Protein AF-A0A973QX72-F1 (afdb_monomer_lite)

Structure (mmCIF, N/CA/C/O backbone):
data_AF-A0A973QX72-F1
#
_entry.id   AF-A0A973QX72-F1
#
loop_
_atom_site.group_PDB
_atom_site.id
_atom_site.type_symbol
_atom_site.label_atom_id
_atom_site.label_alt_id
_atom_site.label_comp_id
_atom_site.label_asym_id
_atom_site.label_entity_id
_atom_site.label_seq_id
_atom_site.pdbx_PDB_ins_code
_atom_site.Cartn_x
_atom_site.Cartn_y
_atom_site.Cartn_z
_atom_site.occupancy
_atom_site.B_iso_or_equiv
_atom_site.auth_seq_id
_atom_site.auth_comp_id
_atom_site.auth_asym_id
_atom_site.auth_atom_id
_atom_site.pdbx_PDB_model_num
ATOM 1 N N . MET A 1 1 ? -41.443 -14.272 41.683 1.00 46.19 1 MET A N 1
ATOM 2 C CA . MET A 1 1 ? -40.068 -14.344 41.144 1.00 46.19 1 MET A CA 1
ATOM 3 C C . MET A 1 1 ? -40.100 -15.041 39.787 1.00 46.19 1 MET A C 1
ATOM 5 O O . MET A 1 1 ? -39.947 -16.251 39.720 1.00 46.19 1 MET A O 1
ATOM 9 N N . ARG A 1 2 ? -40.399 -14.303 38.712 1.00 39.88 2 ARG A N 1
ATOM 10 C CA . ARG A 1 2 ? -40.187 -14.725 37.319 1.00 39.88 2 ARG A CA 1
ATOM 11 C C . ARG A 1 2 ? -39.809 -13.470 36.539 1.00 39.88 2 ARG A C 1
ATOM 13 O O . ARG A 1 2 ? -40.522 -12.476 36.616 1.00 39.88 2 ARG A O 1
ATOM 20 N N . ALA A 1 3 ? -38.624 -13.517 35.945 1.00 46.41 3 ALA A N 1
ATOM 21 C CA . ALA A 1 3 ? -37.944 -12.400 35.317 1.00 46.41 3 ALA A CA 1
ATOM 22 C C . ALA A 1 3 ? -38.671 -11.945 34.047 1.00 46.41 3 ALA A C 1
ATOM 24 O O . ALA A 1 3 ? -39.039 -12.768 33.210 1.00 46.41 3 ALA A O 1
ATOM 25 N N . SER A 1 4 ? -38.839 -10.631 33.920 1.00 45.50 4 SER A N 1
ATOM 26 C CA . SER A 1 4 ? -39.120 -9.951 32.662 1.00 45.50 4 SER A CA 1
ATOM 27 C C . SER A 1 4 ? -37.972 -10.226 31.690 1.00 45.50 4 SER A C 1
ATOM 29 O O . SER A 1 4 ? -36.844 -9.799 31.925 1.00 45.50 4 SER A O 1
ATOM 31 N N . SER A 1 5 ? -38.238 -10.970 30.620 1.00 51.69 5 SER A N 1
ATOM 32 C CA . SER A 1 5 ? -37.326 -11.075 29.482 1.00 51.69 5 SER A CA 1
ATOM 33 C C . SER A 1 5 ? -37.570 -9.878 28.571 1.00 51.69 5 SER A C 1
ATOM 35 O O . SER A 1 5 ? -38.530 -9.849 27.806 1.00 51.69 5 SER A O 1
ATOM 37 N N . GLU A 1 6 ? -36.722 -8.866 28.713 1.00 55.66 6 GLU A N 1
ATOM 38 C CA . GLU A 1 6 ? -36.625 -7.742 27.786 1.00 55.66 6 GLU A CA 1
ATOM 39 C C . GLU A 1 6 ? -36.121 -8.263 26.424 1.00 55.66 6 GLU A C 1
ATOM 41 O O . GLU A 1 6 ? -35.185 -9.071 26.399 1.00 55.66 6 GLU A O 1
ATOM 46 N N . PRO A 1 7 ? -36.743 -7.894 25.288 1.00 58.78 7 PRO A N 1
ATOM 47 C CA . PRO A 1 7 ? -36.276 -8.340 23.982 1.00 58.78 7 PRO A CA 1
ATOM 48 C C . PRO A 1 7 ? -34.873 -7.773 23.701 1.00 58.78 7 PRO A C 1
ATOM 50 O O . PRO A 1 7 ? -34.582 -6.638 24.089 1.00 58.78 7 PRO A O 1
ATOM 53 N N . PRO A 1 8 ? -33.989 -8.523 23.019 1.00 53.78 8 PRO A N 1
ATOM 54 C CA . PRO A 1 8 ? -32.666 -8.024 22.669 1.00 53.78 8 PRO A CA 1
ATOM 55 C C . PRO A 1 8 ? -32.799 -6.782 21.780 1.00 53.78 8 PRO A C 1
ATOM 57 O O . PRO A 1 8 ? -33.444 -6.806 20.733 1.00 53.78 8 PRO A O 1
ATOM 60 N N . ASN A 1 9 ? -32.195 -5.681 22.228 1.00 59.44 9 ASN A N 1
ATOM 61 C CA . ASN A 1 9 ? -32.162 -4.404 21.526 1.00 59.44 9 ASN A CA 1
ATOM 62 C C . ASN A 1 9 ? -31.602 -4.579 20.092 1.00 59.44 9 ASN A C 1
ATOM 64 O O . ASN A 1 9 ? -30.448 -4.997 19.953 1.00 59.44 9 ASN A O 1
ATOM 68 N N . PRO A 1 10 ? -32.341 -4.210 19.024 1.00 53.97 10 PRO A N 1
ATOM 69 C CA . PRO A 1 10 ? -31.861 -4.315 17.642 1.00 53.97 10 PRO A CA 1
ATOM 70 C C . PRO A 1 10 ? -30.641 -3.424 17.344 1.00 53.97 10 PRO A C 1
ATOM 72 O O . PRO A 1 10 ? -29.957 -3.641 16.348 1.00 53.97 10 PRO A O 1
ATOM 75 N N . GLN A 1 11 ? -30.318 -2.456 18.213 1.00 50.25 11 GLN A N 1
ATOM 76 C CA . GLN A 1 11 ? -29.143 -1.587 18.055 1.00 50.25 11 GLN A CA 1
ATOM 77 C C . GLN A 1 11 ? -27.824 -2.247 18.496 1.00 50.25 11 GLN A C 1
ATOM 79 O O . GLN A 1 11 ? -26.750 -1.770 18.126 1.00 50.25 11 GLN A O 1
ATOM 84 N N . SER A 1 12 ? -27.875 -3.343 19.264 1.00 47.28 12 SER A N 1
ATOM 85 C CA . SER A 1 12 ? -26.668 -4.070 19.685 1.00 47.28 12 SER A CA 1
ATOM 86 C C . SER A 1 12 ? -26.039 -4.855 18.526 1.00 47.28 12 SER A C 1
ATOM 88 O O . SER A 1 12 ? -24.817 -4.916 18.439 1.00 47.28 12 SER A O 1
ATOM 90 N N . ALA A 1 13 ? -26.855 -5.351 17.586 1.00 45.12 13 ALA A N 1
ATOM 91 C CA . ALA A 1 13 ? -26.397 -6.017 16.362 1.00 45.12 13 ALA A CA 1
ATOM 92 C C . ALA A 1 13 ? -25.783 -5.032 15.346 1.00 45.12 13 ALA A C 1
ATOM 94 O O . ALA A 1 13 ? -24.867 -5.374 14.608 1.00 45.12 13 ALA A O 1
ATOM 95 N N . THR A 1 14 ? -26.207 -3.762 15.342 1.00 45.94 14 THR A N 1
ATOM 96 C CA . THR A 1 14 ? -25.611 -2.725 14.471 1.00 45.94 14 THR A CA 1
ATOM 97 C C . THR A 1 14 ? -24.216 -2.287 14.939 1.00 45.94 14 THR A C 1
ATOM 99 O O . THR A 1 14 ? -23.479 -1.646 14.192 1.00 45.94 14 THR A O 1
ATOM 102 N N . ARG A 1 15 ? -23.838 -2.629 16.180 1.00 45.56 15 ARG A N 1
ATOM 103 C CA . ARG A 1 15 ? -22.514 -2.382 16.770 1.00 45.56 15 ARG A CA 1
ATOM 104 C C . ARG A 1 15 ? -21.623 -3.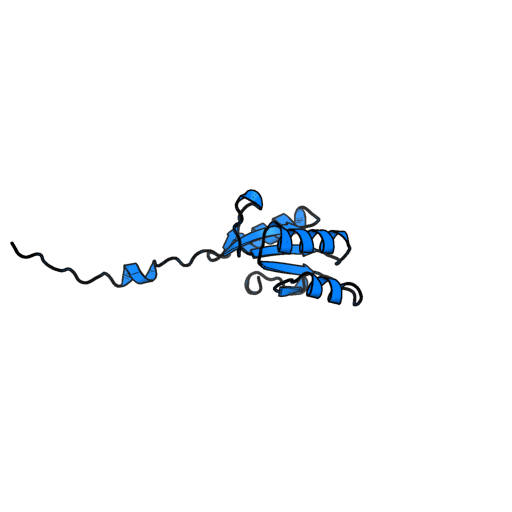623 16.799 1.00 45.56 15 ARG A C 1
ATOM 106 O O . ARG A 1 15 ? -20.549 -3.554 17.398 1.00 45.56 15 ARG A O 1
ATOM 113 N N . GLU A 1 16 ? -22.016 -4.718 16.143 1.00 43.25 16 GLU A N 1
ATOM 114 C CA . GLU A 1 16 ? -21.140 -5.859 15.854 1.00 43.25 16 GLU A CA 1
ATOM 115 C C . GLU A 1 16 ? -20.039 -5.417 14.881 1.00 43.25 16 GLU A C 1
ATOM 117 O O . GLU A 1 16 ? -20.073 -5.661 13.683 1.00 43.25 16 GLU A O 1
ATOM 122 N N . SER A 1 17 ? -19.076 -4.676 15.431 1.00 52.53 17 SER A N 1
ATOM 123 C CA . SER A 1 17 ? -17.727 -4.452 14.939 1.00 52.53 17 SER A CA 1
ATOM 124 C C . SER A 1 17 ? -17.620 -4.394 13.420 1.00 52.53 17 SER A C 1
ATOM 126 O O . SER A 1 17 ? -17.233 -5.373 12.780 1.00 52.53 17 SER A O 1
ATOM 128 N N . ARG A 1 18 ? -17.824 -3.202 12.847 1.00 56.47 18 ARG A N 1
ATOM 129 C CA . ARG A 1 18 ? -17.138 -2.845 11.602 1.00 56.47 18 ARG A CA 1
ATOM 130 C C . ARG A 1 18 ? -15.642 -2.850 11.930 1.00 56.47 18 ARG A C 1
ATOM 132 O O . ARG A 1 18 ? -15.087 -1.811 12.278 1.00 56.47 18 ARG A O 1
ATOM 139 N N . ARG A 1 19 ? -15.037 -4.047 12.004 1.00 73.75 19 ARG A N 1
ATOM 140 C CA . ARG A 1 19 ? -13.619 -4.234 12.311 1.00 73.75 19 ARG A CA 1
ATOM 141 C C . ARG A 1 19 ? -12.896 -3.380 11.293 1.00 73.75 19 ARG A C 1
ATOM 143 O O . ARG A 1 19 ? -13.017 -3.620 10.094 1.00 73.75 19 ARG A O 1
ATOM 150 N N . ARG A 1 20 ? -12.256 -2.324 11.790 1.00 87.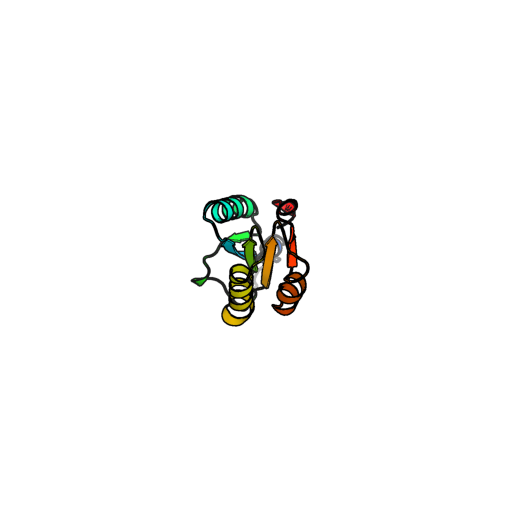38 20 ARG A N 1
ATOM 151 C CA . ARG A 1 20 ? -11.448 -1.468 10.941 1.00 87.38 20 ARG A CA 1
ATOM 152 C C . ARG A 1 20 ? -10.374 -2.339 10.309 1.00 87.38 20 ARG A C 1
ATOM 154 O O . ARG A 1 20 ? -9.852 -3.239 10.964 1.00 87.38 20 ARG A O 1
ATOM 161 N N . ILE A 1 21 ? -10.101 -2.092 9.042 1.00 91.12 21 ILE A N 1
ATOM 162 C CA . ILE A 1 21 ? -9.040 -2.758 8.310 1.00 91.12 21 ILE A CA 1
ATOM 163 C C . ILE A 1 21 ? -7.743 -2.147 8.825 1.00 91.12 21 ILE A C 1
ATOM 165 O O . ILE A 1 21 ? -7.516 -0.949 8.649 1.00 91.12 21 ILE A O 1
ATOM 169 N N . SER A 1 22 ? -6.938 -2.951 9.514 1.00 94.62 22 SER A N 1
ATOM 170 C CA . SER A 1 22 ? -5.595 -2.548 9.910 1.00 94.62 22 SER A CA 1
ATOM 171 C C . SER A 1 22 ? -4.739 -2.409 8.657 1.00 94.62 22 SER A C 1
ATOM 173 O O . SER A 1 22 ? -4.664 -3.337 7.844 1.00 94.62 22 SER A O 1
ATOM 175 N N . VAL A 1 23 ? -4.134 -1.237 8.489 1.00 95.69 23 VAL A N 1
ATOM 176 C CA . VAL A 1 23 ? -3.309 -0.905 7.331 1.00 95.69 23 VAL A CA 1
ATOM 177 C C . VAL A 1 23 ? -1.959 -0.381 7.799 1.00 95.69 23 VAL A C 1
ATOM 179 O O . VAL A 1 23 ? -1.892 0.597 8.543 1.00 95.69 23 VAL A O 1
ATOM 182 N N . VAL A 1 24 ? -0.889 -0.999 7.309 1.00 95.75 24 VAL A N 1
ATOM 183 C CA . VAL A 1 24 ? 0.479 -0.483 7.418 1.00 95.75 24 VAL A CA 1
ATOM 184 C C . VAL A 1 24 ? 0.849 0.184 6.099 1.00 95.75 24 VAL A C 1
ATOM 186 O O . VAL A 1 24 ? 0.535 -0.338 5.028 1.00 95.75 24 VAL A O 1
ATOM 189 N N . ILE A 1 25 ? 1.522 1.331 6.160 1.00 95.88 25 ILE A N 1
ATOM 190 C CA . ILE A 1 25 ? 1.980 2.056 4.971 1.00 95.88 25 ILE A CA 1
ATOM 191 C C . ILE A 1 25 ? 3.500 2.005 4.900 1.00 95.88 25 ILE A C 1
ATOM 193 O O . ILE A 1 25 ? 4.188 2.419 5.830 1.00 95.88 25 ILE A O 1
ATOM 197 N N . HIS A 1 26 ? 4.012 1.571 3.754 1.00 95.62 26 HIS A N 1
ATOM 198 C CA . HIS A 1 26 ? 5.425 1.629 3.410 1.00 95.62 26 HIS A CA 1
ATOM 199 C C . HIS A 1 26 ? 5.612 2.511 2.184 1.00 95.62 26 HIS A C 1
ATOM 201 O O . HIS A 1 26 ? 4.922 2.338 1.182 1.00 95.62 26 HIS A O 1
ATOM 207 N N . ALA A 1 27 ? 6.564 3.435 2.241 1.00 94.38 27 ALA A N 1
ATOM 208 C CA . ALA A 1 27 ? 6.963 4.240 1.096 1.00 94.38 27 ALA A CA 1
ATOM 209 C C . ALA A 1 27 ? 8.485 4.389 1.057 1.00 94.38 27 ALA A C 1
ATOM 211 O O . ALA A 1 27 ? 9.152 4.286 2.085 1.00 94.38 27 ALA A O 1
ATOM 212 N N . GLN A 1 28 ? 9.026 4.662 -0.129 1.00 89.62 28 GLN A N 1
ATOM 213 C CA . GLN A 1 28 ? 10.455 4.942 -0.309 1.00 89.62 28 GLN A CA 1
ATOM 214 C C . GLN A 1 28 ? 10.845 6.367 0.121 1.00 89.62 28 GLN A C 1
ATOM 216 O O . GLN A 1 28 ? 12.026 6.654 0.304 1.00 89.62 28 GLN A O 1
ATOM 221 N N . ASP A 1 29 ? 9.863 7.257 0.283 1.00 92.19 29 ASP A N 1
ATOM 222 C CA . ASP A 1 29 ? 10.069 8.645 0.671 1.00 92.19 29 ASP A CA 1
ATOM 223 C C . ASP A 1 29 ? 9.012 9.108 1.696 1.00 92.19 29 ASP A C 1
ATOM 225 O O . ASP A 1 29 ? 7.854 8.672 1.649 1.00 92.19 29 ASP A O 1
ATOM 229 N N . PRO A 1 30 ? 9.382 10.013 2.620 1.00 93.19 30 PRO A N 1
ATOM 230 C CA . PRO A 1 30 ? 8.491 10.451 3.691 1.00 93.19 30 PRO A CA 1
ATOM 231 C C . PRO A 1 30 ? 7.283 11.252 3.186 1.00 93.19 30 PRO A C 1
ATOM 233 O O . PRO A 1 30 ? 6.244 11.256 3.840 1.00 93.19 30 PRO A O 1
ATOM 236 N N . ILE A 1 31 ? 7.373 11.911 2.025 1.00 94.81 31 ILE A N 1
ATOM 237 C CA . ILE A 1 31 ? 6.264 12.710 1.484 1.00 94.81 31 ILE A CA 1
ATOM 238 C C . ILE A 1 31 ? 5.143 11.784 1.010 1.00 94.81 31 ILE A C 1
ATOM 240 O O . ILE A 1 31 ? 3.976 12.008 1.335 1.00 94.81 31 ILE A O 1
ATOM 244 N N . SER A 1 32 ? 5.482 10.722 0.277 1.00 93.44 32 SER A N 1
ATOM 245 C CA . SER A 1 32 ? 4.520 9.700 -0.139 1.00 93.44 32 SER A CA 1
ATOM 246 C C . SER A 1 32 ? 3.872 9.014 1.060 1.00 93.44 32 SER A C 1
ATOM 248 O O . SER A 1 32 ? 2.660 8.792 1.040 1.00 93.44 32 SER A O 1
ATOM 250 N N . GLN A 1 33 ? 4.651 8.709 2.103 1.00 94.38 33 GLN A N 1
ATOM 251 C CA . GLN A 1 33 ? 4.126 8.098 3.322 1.00 94.38 33 GLN A CA 1
ATOM 252 C C . GLN A 1 33 ? 3.109 9.010 4.011 1.00 94.38 33 GLN A C 1
ATOM 254 O O . GLN A 1 33 ? 1.966 8.601 4.206 1.00 94.38 33 GLN A O 1
ATOM 259 N N . GLU A 1 34 ? 3.478 10.258 4.311 1.00 95.12 34 GLU A N 1
ATOM 260 C CA . GLU A 1 34 ? 2.577 11.217 4.963 1.00 95.12 34 GLU A CA 1
ATOM 261 C C . GLU A 1 34 ? 1.337 11.520 4.113 1.00 95.12 34 GLU A C 1
ATOM 263 O O . GLU A 1 34 ? 0.227 11.622 4.639 1.00 95.12 34 GLU A O 1
ATOM 268 N N . GLY A 1 35 ? 1.492 11.600 2.789 1.00 93.81 35 GLY A N 1
ATOM 269 C CA . GLY A 1 35 ? 0.373 11.779 1.865 1.00 93.81 35 GLY A CA 1
ATOM 270 C C . GLY A 1 35 ? -0.643 10.638 1.950 1.00 93.81 35 GLY A C 1
ATOM 271 O O . GLY A 1 35 ? -1.844 10.884 2.081 1.00 93.81 35 GLY A O 1
ATOM 272 N N . ALA A 1 36 ? -0.172 9.390 1.939 1.00 94.12 36 ALA A N 1
ATOM 273 C CA . ALA A 1 36 ? -1.040 8.222 2.042 1.00 94.12 36 ALA A CA 1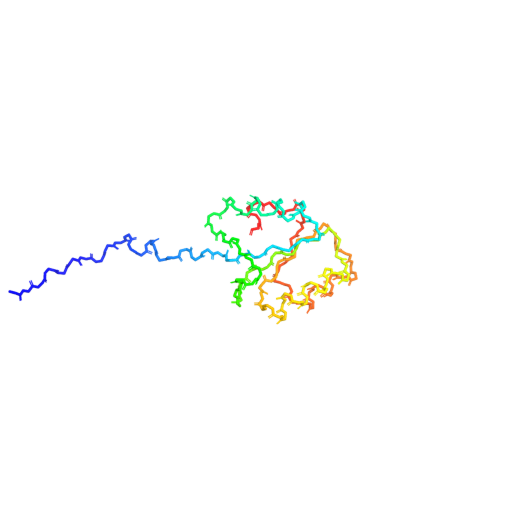
ATOM 274 C C . ALA A 1 36 ? -1.659 8.071 3.438 1.00 94.12 36 ALA A C 1
ATOM 276 O O . ALA A 1 36 ? -2.855 7.798 3.550 1.00 94.12 36 ALA A O 1
ATOM 277 N N . VAL A 1 37 ? -0.886 8.328 4.500 1.00 94.94 37 VAL A N 1
ATOM 278 C CA . VAL A 1 37 ? -1.388 8.386 5.880 1.00 94.94 37 VAL A CA 1
ATOM 279 C C . VAL A 1 37 ? -2.518 9.414 5.984 1.00 94.94 37 VAL A C 1
ATOM 281 O O . VAL A 1 37 ? -3.604 9.104 6.473 1.00 94.94 37 VAL A O 1
ATOM 284 N N . GLY A 1 38 ? -2.292 10.636 5.498 1.00 93.56 38 GLY A N 1
ATOM 285 C CA . GLY A 1 38 ? -3.280 11.713 5.521 1.00 93.56 38 GLY A CA 1
ATOM 286 C C . GLY A 1 38 ? -4.540 11.382 4.721 1.00 93.56 38 GLY A C 1
ATOM 287 O O . GLY A 1 38 ? -5.647 11.696 5.158 1.00 93.56 38 GLY A O 1
ATOM 288 N N . GLN A 1 39 ? -4.392 10.706 3.581 1.00 91.62 39 GLN A N 1
ATOM 289 C CA . GLN A 1 39 ? -5.514 10.254 2.764 1.00 91.62 39 GLN A CA 1
ATOM 290 C C . GLN A 1 39 ? -6.346 9.179 3.471 1.00 91.62 39 GLN A C 1
ATOM 292 O O . GLN A 1 39 ? -7.556 9.366 3.608 1.00 91.62 39 GLN A O 1
ATOM 297 N N . LEU A 1 40 ? -5.714 8.103 3.951 1.00 92.44 40 LEU A N 1
ATOM 298 C CA . LEU A 1 40 ? -6.397 6.952 4.551 1.00 92.44 40 LEU A CA 1
ATOM 299 C C . LEU A 1 40 ? -6.993 7.252 5.930 1.00 92.44 40 LEU A C 1
ATOM 301 O O . LEU A 1 40 ? -8.039 6.709 6.272 1.00 92.44 40 LEU A O 1
ATOM 305 N N . ARG A 1 41 ? -6.416 8.183 6.702 1.00 91.38 41 ARG A N 1
ATOM 306 C CA . ARG A 1 41 ? -7.000 8.632 7.985 1.00 91.38 41 ARG A CA 1
ATOM 307 C C . ARG A 1 41 ? -8.410 9.209 7.853 1.00 91.38 41 ARG A C 1
ATOM 309 O O . ARG A 1 41 ? -9.124 9.276 8.850 1.00 91.38 41 ARG A O 1
ATOM 316 N N . ARG A 1 42 ? -8.818 9.640 6.655 1.00 89.94 42 ARG A N 1
ATOM 317 C CA . ARG A 1 42 ? -10.169 10.168 6.401 1.00 89.94 42 ARG A CA 1
ATOM 318 C C . ARG A 1 42 ? -11.237 9.074 6.310 1.00 89.94 42 ARG A C 1
ATOM 320 O O . ARG A 1 42 ? -12.419 9.403 6.346 1.00 89.94 42 ARG A O 1
ATOM 327 N N . HIS A 1 43 ? -10.833 7.806 6.237 1.00 90.19 43 HIS A N 1
ATOM 328 C CA . HIS A 1 43 ? -11.726 6.663 6.086 1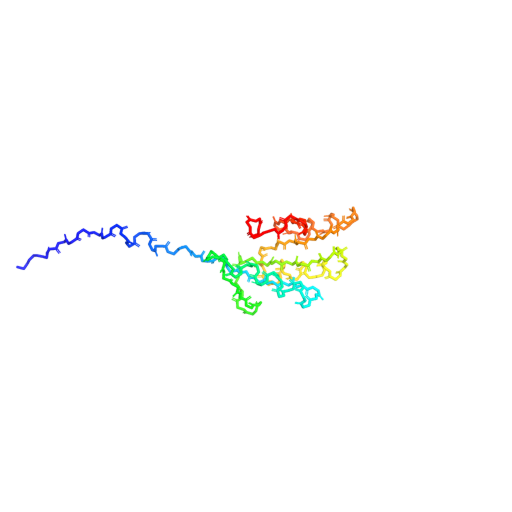.00 90.19 43 HIS A CA 1
ATOM 329 C C . HIS A 1 43 ? -11.955 5.973 7.438 1.00 90.19 43 HIS A C 1
ATOM 331 O O . HIS A 1 43 ? -11.038 5.352 7.976 1.00 90.19 43 HIS A O 1
ATOM 337 N N . PRO A 1 44 ? -13.170 6.040 8.018 1.00 88.00 44 PRO A N 1
ATOM 338 C CA . PRO A 1 44 ? -13.445 5.476 9.342 1.00 88.00 44 PRO A CA 1
ATOM 339 C C . PRO A 1 44 ? -13.365 3.941 9.388 1.00 88.00 44 PRO A C 1
ATOM 341 O O . PRO A 1 44 ? -13.357 3.348 10.466 1.00 88.00 44 PRO A O 1
ATOM 344 N N . GLU A 1 45 ? -13.362 3.280 8.233 1.00 89.88 45 GLU A N 1
ATOM 345 C CA . GLU A 1 45 ? -13.119 1.846 8.059 1.00 89.88 45 GLU A CA 1
ATOM 346 C C . GLU A 1 45 ? -11.639 1.462 8.152 1.00 89.88 45 GLU A C 1
ATOM 348 O O . GLU A 1 45 ? -11.365 0.285 8.357 1.00 89.88 45 GLU A O 1
ATOM 353 N N . VAL A 1 46 ? -10.700 2.406 8.054 1.00 92.69 46 VAL A N 1
ATOM 354 C CA . VAL A 1 46 ? -9.258 2.130 8.091 1.00 92.69 46 VAL A CA 1
ATOM 355 C C . VAL A 1 46 ? -8.687 2.447 9.473 1.00 92.69 46 VAL A C 1
ATOM 357 O O . VAL A 1 46 ? -8.981 3.476 10.084 1.00 92.69 46 VAL A O 1
ATOM 360 N N . ALA A 1 47 ? -7.854 1.547 9.988 1.00 94.31 47 ALA A N 1
ATOM 361 C CA . ALA A 1 47 ? -7.022 1.774 11.160 1.00 94.31 47 ALA A CA 1
ATOM 362 C C . ALA A 1 47 ? -5.556 1.714 10.730 1.00 94.31 47 ALA A C 1
ATOM 364 O O . ALA A 1 47 ? -5.047 0.645 10.416 1.00 94.31 47 ALA A O 1
ATOM 365 N N . LEU A 1 48 ? -4.877 2.860 10.709 1.00 94.88 48 LEU A N 1
ATOM 366 C CA . LEU A 1 48 ? -3.437 2.873 10.464 1.00 94.88 48 LEU A CA 1
ATOM 367 C C . LEU A 1 48 ? -2.703 2.366 11.703 1.00 94.88 48 LEU A C 1
ATOM 369 O O . LEU A 1 48 ? -2.964 2.857 12.803 1.00 94.88 48 LEU A O 1
ATOM 373 N N . VAL A 1 49 ? -1.811 1.402 11.505 1.00 94.81 49 VAL A N 1
ATOM 374 C CA . VAL A 1 49 ? -1.000 0.783 12.559 1.00 94.81 49 VAL A CA 1
ATOM 375 C C . VAL A 1 49 ? 0.464 0.742 12.136 1.00 94.81 49 VAL A C 1
ATOM 377 O O . VAL A 1 49 ? 0.772 0.785 10.942 1.00 94.81 49 VAL A O 1
ATOM 380 N N . ASP A 1 50 ? 1.362 0.665 13.113 1.00 92.25 50 ASP A N 1
ATOM 381 C CA . ASP A 1 50 ? 2.780 0.443 12.849 1.00 92.25 50 ASP A CA 1
ATOM 382 C C . ASP A 1 50 ? 3.032 -1.013 12.425 1.00 92.25 50 ASP A C 1
ATOM 384 O O . ASP A 1 50 ? 2.281 -1.921 12.785 1.00 92.25 50 ASP A O 1
ATOM 388 N N . GLU A 1 51 ? 4.113 -1.255 11.673 1.00 88.88 51 GLU A N 1
ATOM 389 C CA . GLU A 1 51 ? 4.481 -2.606 11.204 1.00 88.88 51 GLU A CA 1
ATOM 390 C C . GLU A 1 51 ? 4.622 -3.598 12.372 1.00 88.88 51 GLU A C 1
ATOM 392 O O . GLU A 1 51 ? 4.252 -4.761 12.243 1.00 88.88 51 GLU A O 1
ATOM 397 N N . SER A 1 52 ? 5.098 -3.134 13.534 1.00 89.50 52 SER A N 1
ATOM 398 C CA . SER A 1 52 ? 5.244 -3.944 14.750 1.00 89.50 52 SER A CA 1
ATOM 399 C C . SER A 1 52 ? 3.921 -4.383 15.380 1.00 89.50 52 SER A C 1
ATOM 401 O O . SER A 1 52 ? 3.901 -5.379 16.101 1.00 89.50 52 SER A O 1
ATOM 403 N N . ASP A 1 53 ? 2.836 -3.653 15.119 1.00 90.81 53 ASP A N 1
ATOM 404 C CA . ASP A 1 53 ? 1.506 -3.943 15.662 1.00 90.81 53 ASP A CA 1
ATOM 405 C C . ASP A 1 53 ? 0.641 -4.743 14.678 1.00 90.81 53 ASP A C 1
ATOM 407 O O . ASP A 1 53 ? -0.412 -5.273 15.052 1.00 90.81 53 ASP A O 1
ATOM 411 N N . ALA A 1 54 ? 1.085 -4.853 13.425 1.00 90.06 54 ALA A N 1
ATOM 412 C CA . ALA A 1 54 ? 0.377 -5.555 12.370 1.00 90.06 54 ALA A CA 1
ATOM 413 C C . ALA A 1 54 ? 0.264 -7.055 12.658 1.00 90.06 54 ALA A C 1
ATOM 415 O O . ALA A 1 54 ? 1.192 -7.702 13.147 1.00 90.06 54 ALA A O 1
ATOM 416 N N . GLN A 1 55 ? -0.895 -7.619 12.336 1.00 89.81 55 GLN A N 1
ATOM 417 C CA . GLN A 1 55 ? -1.204 -9.027 12.532 1.00 89.81 55 GLN A CA 1
ATOM 418 C C . GLN A 1 55 ? -1.342 -9.749 11.191 1.00 89.81 55 GLN A C 1
ATOM 420 O O . GLN A 1 55 ? -1.591 -9.155 10.142 1.00 89.81 55 GLN A O 1
ATOM 425 N N . VAL A 1 56 ? -1.224 -11.077 11.229 1.00 87.19 56 VAL A N 1
ATOM 426 C CA . VAL A 1 56 ? -1.404 -11.921 10.042 1.00 87.19 56 VAL A CA 1
ATOM 427 C C . VAL A 1 56 ? -2.769 -11.655 9.402 1.00 87.19 56 VAL A C 1
ATOM 429 O O . VAL A 1 56 ? -3.808 -11.794 10.047 1.00 87.19 56 VAL A O 1
ATOM 432 N N . GLY A 1 57 ? -2.761 -11.345 8.105 1.00 86.12 57 GLY A N 1
ATOM 433 C CA . GLY A 1 57 ? -3.966 -11.039 7.334 1.00 86.12 57 GLY A CA 1
ATOM 434 C C . GLY A 1 57 ? -4.350 -9.558 7.274 1.00 86.12 57 GLY A C 1
ATOM 435 O O . GLY A 1 57 ? -5.266 -9.236 6.510 1.00 86.12 57 GLY A O 1
ATOM 436 N N . ASP A 1 58 ? -3.646 -8.679 7.995 1.00 93.00 58 ASP A N 1
ATOM 437 C CA . ASP A 1 58 ? -3.767 -7.226 7.841 1.00 93.00 58 ASP A CA 1
ATOM 438 C C . ASP A 1 58 ? -3.225 -6.767 6.478 1.00 93.00 58 ASP A C 1
ATOM 440 O O . ASP A 1 58 ? -2.584 -7.530 5.748 1.00 93.00 58 ASP A O 1
ATOM 444 N N . VAL A 1 59 ? -3.524 -5.525 6.095 1.00 95.06 59 VAL A N 1
ATOM 445 C CA . VAL A 1 59 ? -3.168 -4.987 4.777 1.00 95.06 59 VAL A CA 1
ATOM 446 C C . VAL A 1 59 ? -1.882 -4.170 4.869 1.00 95.06 59 VAL A C 1
ATOM 448 O O . VAL A 1 59 ? -1.753 -3.291 5.715 1.00 95.06 59 VAL A O 1
ATOM 451 N N . ALA A 1 60 ? -0.944 -4.416 3.959 1.00 95.50 60 ALA A N 1
ATOM 452 C CA . ALA A 1 60 ? 0.220 -3.556 3.772 1.00 95.50 60 ALA A CA 1
ATOM 453 C C . ALA A 1 60 ? 0.098 -2.822 2.439 1.00 95.50 60 ALA A C 1
ATOM 455 O O . ALA A 1 60 ? -0.008 -3.456 1.391 1.00 95.50 60 ALA A O 1
ATOM 456 N N . VAL A 1 61 ? 0.143 -1.494 2.465 1.00 95.88 61 VAL A N 1
ATOM 457 C CA . VAL A 1 61 ? 0.197 -0.668 1.257 1.00 95.88 61 VAL A CA 1
ATOM 458 C C . VAL A 1 61 ? 1.647 -0.274 1.018 1.00 95.88 61 VAL A C 1
ATOM 460 O O . VAL A 1 61 ? 2.225 0.472 1.808 1.00 95.88 61 VAL A O 1
ATOM 463 N N . LEU A 1 62 ? 2.236 -0.766 -0.072 1.00 96.06 62 LEU A N 1
ATOM 464 C CA . LEU A 1 62 ? 3.579 -0.387 -0.502 1.00 96.06 62 LEU A CA 1
ATOM 465 C C . LEU A 1 62 ? 3.488 0.637 -1.635 1.00 96.06 62 LEU A C 1
ATOM 467 O O . LEU A 1 62 ? 2.965 0.343 -2.708 1.00 96.06 62 LEU A O 1
ATOM 471 N N . LEU A 1 63 ? 4.015 1.831 -1.397 1.00 96.06 63 LEU A N 1
ATOM 472 C CA . LEU A 1 63 ? 4.071 2.939 -2.341 1.00 96.06 63 LEU A CA 1
ATOM 473 C C . LEU A 1 63 ? 5.455 2.977 -2.986 1.00 96.06 63 LEU A C 1
ATOM 475 O O . LEU A 1 63 ? 6.460 3.202 -2.309 1.00 96.06 63 LEU A O 1
ATOM 479 N N . ALA A 1 64 ? 5.489 2.821 -4.302 1.00 94.75 64 ALA A N 1
ATOM 480 C CA . ALA A 1 64 ? 6.688 2.992 -5.111 1.00 94.75 64 ALA A CA 1
ATOM 481 C C . ALA A 1 64 ? 6.385 3.942 -6.271 1.00 94.75 64 ALA A C 1
ATOM 483 O O . ALA A 1 64 ? 5.271 3.967 -6.791 1.00 94.75 64 ALA A O 1
ATOM 484 N N . ASP A 1 65 ? 7.353 4.747 -6.696 1.00 91.44 65 ASP A N 1
ATOM 485 C CA . ASP A 1 65 ? 7.189 5.494 -7.948 1.00 91.44 65 ASP A CA 1
ATOM 486 C C . ASP A 1 65 ? 7.472 4.568 -9.141 1.00 91.44 65 ASP A C 1
ATOM 488 O O . ASP A 1 65 ? 6.625 4.352 -10.014 1.00 91.44 65 ASP A O 1
ATOM 492 N N . LEU A 1 66 ? 8.628 3.909 -9.091 1.00 92.81 66 LEU A N 1
ATOM 493 C CA . LEU A 1 66 ? 9.084 2.913 -10.047 1.00 92.81 66 LEU A CA 1
ATOM 494 C C . LEU A 1 66 ? 9.292 1.578 -9.338 1.00 92.81 66 LEU A C 1
ATOM 496 O O . LEU A 1 66 ? 9.969 1.526 -8.317 1.00 92.81 66 LEU A O 1
ATOM 500 N N . VAL A 1 67 ? 8.757 0.497 -9.903 1.00 94.50 67 VAL A N 1
ATOM 501 C CA . VAL A 1 67 ? 9.057 -0.845 -9.392 1.00 94.50 67 VAL A CA 1
ATOM 502 C C . VAL A 1 67 ? 10.484 -1.234 -9.778 1.00 94.50 67 VAL A C 1
ATOM 504 O O . VAL A 1 67 ? 10.846 -1.288 -10.957 1.00 94.50 67 VAL A O 1
ATOM 507 N N . ASP A 1 68 ? 11.289 -1.486 -8.755 1.00 93.06 68 ASP A N 1
ATOM 508 C CA . ASP A 1 68 ? 12.694 -1.873 -8.814 1.00 93.06 68 ASP A CA 1
ATOM 509 C C . ASP A 1 68 ? 13.004 -2.976 -7.787 1.00 93.06 68 ASP A C 1
ATOM 511 O O . ASP A 1 68 ? 12.122 -3.438 -7.060 1.00 93.06 68 ASP A O 1
ATOM 515 N N . GLU A 1 69 ? 14.265 -3.403 -7.703 1.00 92.62 69 GLU A N 1
ATOM 516 C CA . GLU A 1 69 ? 14.662 -4.483 -6.791 1.00 92.62 69 GLU A CA 1
ATOM 517 C C . GLU A 1 69 ? 14.416 -4.136 -5.314 1.00 92.62 69 GLU A C 1
ATOM 519 O O . GLU A 1 69 ? 14.062 -5.009 -4.519 1.00 92.62 69 GLU A O 1
ATOM 524 N N . THR A 1 70 ? 14.547 -2.862 -4.932 1.00 92.94 70 THR A N 1
ATOM 525 C CA . THR A 1 70 ? 14.224 -2.402 -3.576 1.00 92.94 70 THR A CA 1
ATOM 526 C C . THR A 1 70 ? 12.740 -2.604 -3.277 1.00 92.94 70 THR A C 1
ATOM 528 O O . THR A 1 70 ? 12.385 -3.120 -2.216 1.00 92.94 70 THR A O 1
ATOM 531 N N . THR A 1 71 ? 11.871 -2.272 -4.233 1.00 94.19 71 THR A N 1
ATOM 532 C CA . THR A 1 71 ? 10.427 -2.512 -4.142 1.00 94.19 71 THR A CA 1
ATOM 533 C C . THR A 1 71 ? 10.120 -4.005 -4.041 1.00 94.19 71 THR A C 1
ATOM 535 O O . THR A 1 71 ? 9.383 -4.416 -3.145 1.00 94.19 71 THR A O 1
ATOM 538 N N . LEU A 1 72 ? 10.718 -4.834 -4.904 1.00 93.94 72 LEU A N 1
ATOM 539 C CA . LEU A 1 72 ? 10.514 -6.288 -4.903 1.00 93.94 72 LEU A CA 1
ATOM 540 C C . LEU A 1 72 ? 10.984 -6.936 -3.596 1.00 93.94 72 LEU A C 1
ATOM 542 O O . LEU A 1 72 ? 10.289 -7.781 -3.036 1.00 93.94 72 LEU A O 1
ATOM 546 N N . THR A 1 73 ? 12.125 -6.504 -3.059 1.00 93.50 73 THR A N 1
ATOM 547 C CA . THR A 1 73 ? 12.626 -6.964 -1.756 1.00 93.50 73 THR A CA 1
ATOM 548 C C . THR A 1 73 ? 11.637 -6.629 -0.638 1.00 93.50 73 THR A C 1
ATOM 550 O O . THR A 1 73 ? 11.328 -7.484 0.194 1.00 93.50 73 THR A O 1
ATOM 553 N N . GLY A 1 74 ? 11.080 -5.413 -0.649 1.00 92.75 74 GLY A N 1
ATOM 554 C CA . GLY A 1 74 ? 10.030 -5.001 0.282 1.00 92.75 74 GLY A CA 1
ATOM 555 C C . GLY A 1 74 ? 8.762 -5.851 0.163 1.00 92.75 74 GLY A C 1
ATOM 556 O O . GLY A 1 74 ? 8.238 -6.301 1.181 1.00 92.75 74 GLY A O 1
ATOM 557 N N . LEU A 1 75 ? 8.305 -6.134 -1.062 1.00 93.50 75 LEU A N 1
ATOM 558 C CA . LEU A 1 75 ? 7.148 -7.001 -1.313 1.00 93.50 75 LEU A CA 1
ATOM 559 C C . LEU A 1 75 ? 7.360 -8.405 -0.740 1.00 93.50 75 LEU A C 1
ATOM 561 O O . LEU A 1 75 ? 6.518 -8.884 0.018 1.00 93.50 75 LEU A O 1
ATOM 565 N N . ARG A 1 76 ? 8.499 -9.040 -1.048 1.00 92.50 76 ARG A N 1
ATOM 566 C CA . ARG A 1 76 ? 8.827 -10.390 -0.559 1.00 92.50 76 ARG A CA 1
ATOM 567 C C . ARG A 1 76 ? 8.838 -10.440 0.970 1.00 92.50 76 ARG A C 1
ATOM 569 O O . ARG A 1 76 ? 8.248 -11.352 1.542 1.00 92.50 76 ARG A O 1
ATOM 576 N N . ARG A 1 77 ? 9.432 -9.435 1.626 1.00 92.25 77 ARG A N 1
ATOM 577 C CA . ARG A 1 77 ? 9.447 -9.304 3.095 1.00 92.25 77 ARG A CA 1
ATOM 578 C C . ARG A 1 77 ? 8.028 -9.234 3.669 1.00 92.25 77 ARG A C 1
ATOM 580 O O . ARG A 1 77 ? 7.687 -9.985 4.575 1.00 92.25 77 ARG A O 1
ATOM 587 N N . LEU A 1 78 ? 7.173 -8.370 3.119 1.00 91.50 78 LEU A N 1
ATOM 588 C CA . LEU A 1 78 ? 5.809 -8.173 3.630 1.00 91.50 78 LEU A CA 1
ATOM 589 C C . LEU A 1 78 ? 4.913 -9.404 3.427 1.00 91.50 78 LEU A C 1
ATOM 591 O O . LEU A 1 78 ? 4.118 -9.740 4.308 1.00 91.50 78 LEU A O 1
ATOM 595 N N . VAL A 1 79 ? 5.051 -10.093 2.291 1.00 88.69 79 VAL A N 1
ATOM 596 C CA . VAL A 1 79 ? 4.271 -11.304 2.000 1.00 88.69 79 VAL A CA 1
ATOM 597 C C . VAL A 1 79 ? 4.737 -12.485 2.852 1.00 88.69 79 VAL A C 1
ATOM 599 O O . VAL A 1 79 ? 3.903 -13.196 3.415 1.00 88.69 79 VAL A O 1
ATOM 602 N N . HIS A 1 80 ? 6.048 -12.709 2.970 1.00 85.31 80 HIS A N 1
ATOM 603 C CA . HIS A 1 80 ? 6.573 -13.898 3.642 1.00 85.31 80 HIS A CA 1
ATOM 604 C C . HIS A 1 80 ? 6.707 -13.740 5.158 1.00 85.31 80 HIS A C 1
ATOM 606 O O . HIS A 1 80 ? 6.260 -14.627 5.891 1.00 85.31 80 HIS A O 1
ATOM 612 N N . ASP A 1 81 ? 7.279 -12.632 5.631 1.00 77.25 81 ASP A N 1
ATOM 613 C CA . ASP A 1 81 ? 7.642 -12.475 7.044 1.00 77.25 81 ASP A CA 1
ATOM 614 C C . ASP A 1 81 ? 6.450 -11.997 7.869 1.00 77.25 81 ASP A C 1
ATOM 616 O O . ASP A 1 81 ? 6.139 -12.561 8.918 1.00 77.25 81 ASP A O 1
ATOM 620 N N . ALA A 1 82 ? 5.738 -10.991 7.360 1.00 72.50 82 ALA A N 1
ATOM 621 C CA . ALA A 1 82 ? 4.608 -10.388 8.060 1.00 72.50 82 ALA A CA 1
ATOM 622 C C . ALA A 1 82 ? 3.261 -11.058 7.714 1.00 72.50 82 ALA A C 1
ATOM 624 O O . ALA A 1 82 ? 2.263 -10.848 8.403 1.00 72.50 82 ALA A O 1
ATOM 625 N N . ARG A 1 83 ? 3.223 -11.897 6.662 1.00 82.62 83 ARG A N 1
ATOM 626 C CA . ARG A 1 83 ? 2.005 -12.554 6.141 1.00 82.62 83 ARG A CA 1
ATOM 627 C C . ARG A 1 83 ? 0.845 -11.569 5.958 1.00 82.62 83 ARG A C 1
ATOM 629 O O . ARG A 1 83 ? -0.313 -11.874 6.269 1.00 82.62 83 ARG A O 1
ATOM 636 N N . LEU A 1 84 ? 1.181 -10.381 5.466 1.00 89.81 84 LEU A N 1
ATOM 637 C CA . LEU A 1 84 ? 0.233 -9.310 5.193 1.00 89.81 84 LEU A CA 1
ATOM 638 C C . LEU A 1 84 ? -0.328 -9.456 3.781 1.00 89.81 84 LEU A C 1
ATOM 640 O O . LEU A 1 84 ? 0.323 -9.966 2.867 1.00 89.81 84 LEU A O 1
ATOM 644 N N . ARG A 1 85 ? -1.552 -8.973 3.584 1.00 93.06 85 ARG A N 1
ATOM 645 C CA . ARG A 1 85 ? -2.139 -8.800 2.257 1.00 93.06 85 ARG A CA 1
ATOM 646 C C . ARG A 1 85 ? -1.545 -7.542 1.647 1.00 93.06 85 ARG A C 1
ATOM 648 O O . ARG A 1 85 ? -1.889 -6.435 2.053 1.00 93.06 85 ARG A O 1
ATOM 655 N N . VAL A 1 86 ? -0.640 -7.711 0.693 1.00 94.81 86 VAL A N 1
ATOM 656 C CA . VAL A 1 86 ? 0.084 -6.574 0.125 1.00 94.81 86 VAL A CA 1
ATOM 657 C C . VAL A 1 86 ? -0.685 -5.959 -1.040 1.00 94.81 86 VAL A C 1
ATOM 659 O O . VAL A 1 86 ? -1.109 -6.663 -1.958 1.00 94.81 86 VAL A O 1
ATOM 662 N N . VAL A 1 87 ? -0.832 -4.638 -1.005 1.00 95.50 87 VAL A N 1
ATOM 663 C CA . VAL A 1 87 ? -1.322 -3.799 -2.096 1.00 95.50 87 VAL A CA 1
ATOM 664 C C . VAL A 1 87 ? -0.160 -2.940 -2.579 1.00 95.50 87 VAL A C 1
ATOM 666 O O . VAL A 1 87 ? 0.388 -2.140 -1.821 1.00 95.50 87 VAL A O 1
ATOM 669 N N . LEU A 1 88 ? 0.224 -3.102 -3.842 1.00 96.19 88 LEU A N 1
ATOM 670 C CA . LEU A 1 88 ? 1.251 -2.281 -4.473 1.00 96.19 88 LEU A CA 1
ATOM 671 C C . LEU A 1 88 ? 0.604 -1.068 -5.138 1.00 96.19 88 LEU A C 1
ATOM 673 O O . LEU A 1 88 ? -0.243 -1.220 -6.015 1.00 96.19 88 LEU A O 1
ATOM 677 N N . VAL A 1 89 ? 1.057 0.128 -4.782 1.00 96.31 89 VAL A N 1
ATOM 678 C CA . VAL A 1 89 ? 0.697 1.371 -5.462 1.00 96.31 89 VAL A CA 1
ATOM 679 C C . VAL A 1 89 ? 1.913 1.882 -6.226 1.00 96.31 89 VAL A C 1
ATOM 681 O O . VAL A 1 89 ? 2.908 2.257 -5.608 1.00 96.31 89 VAL A O 1
ATOM 684 N N . ALA A 1 90 ? 1.833 1.911 -7.560 1.00 95.38 90 ALA A N 1
ATOM 685 C CA . ALA A 1 90 ? 2.965 2.266 -8.419 1.00 95.38 90 ALA A CA 1
ATOM 686 C C . ALA A 1 90 ? 2.606 3.264 -9.527 1.00 95.38 90 ALA A C 1
ATOM 688 O O . ALA A 1 90 ? 1.515 3.198 -10.102 1.00 95.38 90 ALA A O 1
ATOM 689 N N . SER A 1 91 ? 3.520 4.176 -9.871 1.00 94.19 91 SER A N 1
ATOM 690 C CA . SER A 1 91 ? 3.357 5.039 -11.053 1.00 94.19 91 SER A CA 1
ATOM 691 C C . SER A 1 91 ? 3.723 4.289 -12.332 1.00 94.19 91 SER A C 1
ATOM 693 O O . SER A 1 91 ? 3.004 4.381 -13.331 1.00 94.19 91 SER A O 1
ATOM 695 N N . LEU A 1 92 ? 4.822 3.528 -12.290 1.00 93.75 92 LEU A N 1
ATOM 696 C CA . LEU A 1 92 ? 5.344 2.769 -13.419 1.00 93.75 92 LEU A CA 1
ATOM 697 C C . LEU A 1 92 ? 5.806 1.372 -12.993 1.00 93.75 92 LEU A C 1
ATOM 699 O O . LEU A 1 92 ? 6.607 1.203 -12.077 1.00 93.75 92 LEU A O 1
ATOM 703 N N . ILE A 1 93 ? 5.338 0.375 -13.740 1.00 94.44 93 ILE A N 1
ATOM 704 C CA . ILE A 1 93 ? 5.799 -1.011 -13.670 1.00 94.44 93 ILE A CA 1
ATOM 705 C C . ILE A 1 93 ? 6.246 -1.363 -15.082 1.00 94.44 93 ILE A C 1
ATOM 707 O O . ILE A 1 93 ? 5.434 -1.276 -16.011 1.00 94.44 93 ILE A O 1
ATOM 711 N N . ARG A 1 94 ? 7.526 -1.697 -15.284 1.00 93.69 94 ARG A N 1
ATOM 712 C CA . ARG A 1 94 ? 7.959 -2.140 -16.612 1.00 93.69 94 ARG A CA 1
ATOM 713 C C . ARG A 1 94 ? 7.587 -3.611 -16.771 1.00 93.69 94 ARG A C 1
ATOM 715 O O . ARG A 1 94 ? 7.222 -4.320 -15.836 1.00 93.69 94 ARG A O 1
ATOM 722 N N . ARG A 1 95 ? 7.604 -4.064 -18.021 1.00 91.94 95 ARG A N 1
ATOM 723 C CA . ARG A 1 95 ? 7.166 -5.419 -18.371 1.00 91.94 95 ARG A CA 1
ATOM 724 C C . ARG A 1 95 ? 7.990 -6.499 -17.666 1.00 91.94 95 ARG A C 1
ATOM 726 O O . ARG A 1 95 ? 7.436 -7.550 -17.374 1.00 91.94 95 ARG A O 1
ATOM 733 N N . ALA A 1 96 ? 9.277 -6.236 -17.437 1.00 91.25 96 ALA A N 1
ATOM 734 C CA . ALA A 1 96 ? 10.185 -7.181 -16.801 1.00 91.25 96 ALA A CA 1
ATOM 735 C C . ALA A 1 96 ? 9.784 -7.451 -15.345 1.00 91.25 96 ALA A C 1
ATOM 737 O O . ALA A 1 96 ? 9.703 -8.604 -14.955 1.00 91.25 96 ALA A O 1
ATOM 738 N N . GLU A 1 97 ? 9.430 -6.410 -14.589 1.00 93.94 97 GLU A N 1
ATOM 739 C CA . GLU A 1 97 ? 9.139 -6.527 -13.156 1.00 93.94 97 GLU A CA 1
ATOM 740 C C . GLU A 1 97 ? 7.690 -6.938 -12.879 1.00 93.94 97 GLU A C 1
ATOM 742 O O . GLU A 1 97 ? 7.360 -7.346 -11.770 1.00 93.94 97 GLU A O 1
ATOM 747 N N . LEU A 1 98 ? 6.792 -6.825 -13.865 1.00 92.38 98 LEU A N 1
ATOM 748 C CA . LEU A 1 98 ? 5.383 -7.173 -13.674 1.00 92.38 98 LEU A CA 1
ATOM 749 C C . LEU A 1 98 ? 5.205 -8.640 -13.264 1.00 92.38 98 LEU A C 1
ATOM 751 O O . LEU A 1 98 ? 4.376 -8.930 -12.403 1.00 92.38 98 LEU A O 1
ATOM 755 N N . LEU A 1 99 ? 5.962 -9.550 -13.885 1.00 92.38 99 LEU A N 1
ATOM 756 C CA . LEU A 1 99 ? 5.889 -10.965 -13.537 1.00 92.38 99 LEU A CA 1
ATOM 757 C C . LEU A 1 99 ? 6.420 -11.194 -12.118 1.00 92.38 99 LEU A C 1
ATOM 759 O O . LEU A 1 99 ? 5.736 -11.837 -11.328 1.00 92.38 99 LEU A O 1
ATOM 763 N N . ASP A 1 100 ? 7.545 -10.569 -11.768 1.00 93.12 100 ASP A N 1
ATOM 764 C CA . ASP A 1 100 ? 8.132 -10.665 -10.428 1.00 93.12 100 ASP A CA 1
ATOM 765 C C . ASP A 1 100 ? 7.152 -10.198 -9.341 1.00 93.12 100 ASP A C 1
ATOM 767 O O . ASP A 1 100 ? 7.012 -10.846 -8.306 1.00 93.12 100 ASP A O 1
ATOM 771 N N . VAL A 1 101 ? 6.421 -9.100 -9.573 1.00 93.56 101 VAL A N 1
ATOM 772 C CA . VAL A 1 101 ? 5.392 -8.600 -8.641 1.00 93.56 101 VAL A CA 1
ATOM 773 C C . VAL A 1 101 ? 4.275 -9.626 -8.432 1.00 93.56 101 VAL A C 1
ATOM 775 O O . VAL A 1 101 ? 3.818 -9.818 -7.304 1.00 93.56 101 VAL A O 1
ATOM 778 N N . ILE A 1 102 ? 3.825 -10.286 -9.502 1.00 90.94 102 ILE A N 1
ATOM 779 C CA . ILE A 1 102 ? 2.768 -11.304 -9.429 1.00 90.94 102 ILE A CA 1
ATOM 780 C C . ILE A 1 102 ? 3.278 -12.544 -8.687 1.00 90.94 102 ILE A C 1
ATOM 782 O O . ILE A 1 102 ? 2.585 -13.062 -7.813 1.00 90.94 102 ILE A O 1
ATOM 786 N N . GLU A 1 103 ? 4.496 -12.990 -8.992 1.00 91.25 103 GLU A N 1
ATOM 787 C CA . GLU A 1 103 ? 5.132 -14.140 -8.344 1.00 91.25 103 GLU A CA 1
ATOM 788 C C . GLU A 1 103 ? 5.400 -13.902 -6.855 1.00 91.25 103 GLU A C 1
ATOM 790 O O . GLU A 1 103 ? 5.313 -14.837 -6.061 1.00 91.25 103 GLU A O 1
ATOM 795 N N . CYS A 1 104 ? 5.630 -12.648 -6.448 1.00 90.06 104 CYS A N 1
ATOM 796 C CA . CYS A 1 104 ? 5.721 -12.278 -5.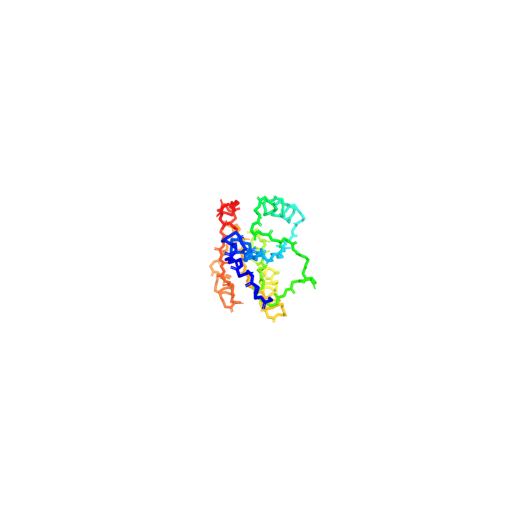035 1.00 90.06 104 CYS A CA 1
ATOM 797 C C . CYS A 1 104 ? 4.400 -12.476 -4.272 1.00 90.06 104 CYS A C 1
ATOM 799 O O . CYS A 1 104 ? 4.415 -12.419 -3.048 1.00 90.06 104 CYS A O 1
ATOM 801 N N . GLY A 1 105 ? 3.264 -12.694 -4.947 1.00 87.81 105 GLY A N 1
ATOM 802 C CA . GLY A 1 105 ? 1.974 -12.933 -4.295 1.00 87.81 105 GLY A CA 1
ATOM 803 C C . GLY A 1 105 ? 1.260 -11.661 -3.834 1.00 87.81 105 GLY A C 1
ATOM 804 O O . GLY A 1 105 ? 0.519 -11.686 -2.851 1.00 87.81 105 GLY A O 1
ATOM 805 N N . VAL A 1 106 ? 1.477 -10.539 -4.527 1.00 91.94 106 VAL A N 1
ATOM 806 C CA . VAL A 1 106 ? 0.761 -9.284 -4.259 1.00 91.94 106 VAL A CA 1
ATOM 807 C C . VAL A 1 106 ? -0.745 -9.474 -4.462 1.00 91.94 106 VAL A C 1
ATOM 809 O O . VAL A 1 106 ? -1.188 -10.007 -5.478 1.00 91.94 106 VAL A O 1
ATOM 812 N N . GLY A 1 107 ? -1.546 -9.017 -3.496 1.00 90.38 107 GLY A N 1
ATOM 813 C CA . GLY A 1 107 ? -3.001 -9.172 -3.516 1.00 90.38 107 GLY A CA 1
ATOM 814 C C . GLY A 1 107 ? -3.703 -8.205 -4.469 1.00 90.38 107 GLY A C 1
ATOM 815 O O . GLY A 1 107 ? -4.748 -8.543 -5.023 1.00 90.38 107 GLY A O 1
ATOM 816 N N . ALA A 1 108 ? -3.137 -7.012 -4.676 1.00 92.81 108 ALA A N 1
ATOM 817 C CA . ALA A 1 108 ? -3.631 -6.042 -5.649 1.00 92.81 108 ALA A CA 1
ATOM 818 C C . ALA A 1 108 ? -2.540 -5.065 -6.107 1.00 92.81 108 ALA A C 1
ATOM 820 O O . ALA A 1 108 ? -1.647 -4.704 -5.342 1.00 92.81 108 ALA A O 1
ATOM 821 N N . ILE A 1 109 ? -2.663 -4.587 -7.346 1.00 94.56 109 ILE A N 1
ATOM 822 C CA . ILE A 1 109 ? -1.849 -3.500 -7.897 1.00 94.56 109 ILE A CA 1
ATOM 823 C C . ILE A 1 109 ? -2.778 -2.333 -8.225 1.00 94.56 109 ILE A C 1
ATOM 825 O O . ILE A 1 109 ? -3.777 -2.507 -8.925 1.00 94.56 109 ILE A O 1
ATOM 829 N N . VAL A 1 110 ? -2.433 -1.140 -7.753 1.00 94.44 110 VAL A N 1
ATOM 830 C CA . VAL A 1 110 ? -3.156 0.105 -8.014 1.00 94.44 110 VAL A CA 1
ATOM 831 C C . VAL A 1 110 ? -2.201 1.100 -8.667 1.00 94.44 110 VAL A C 1
ATOM 833 O O . VAL A 1 110 ? -1.100 1.352 -8.181 1.00 94.44 110 VAL A O 1
ATOM 836 N N . TRP A 1 111 ? -2.608 1.702 -9.783 1.00 93.69 111 TRP A N 1
ATOM 837 C CA . TRP A 1 111 ? -1.822 2.779 -10.382 1.00 93.69 111 TRP A CA 1
ATOM 838 C C . TRP A 1 111 ? -1.864 4.012 -9.481 1.00 93.69 111 TRP A C 1
ATOM 840 O O . TRP A 1 111 ? -2.941 4.421 -9.057 1.00 93.69 111 TRP A O 1
ATOM 850 N N . ARG A 1 112 ? -0.727 4.674 -9.243 1.00 91.56 112 ARG A N 1
ATOM 851 C CA . ARG A 1 112 ? -0.649 5.853 -8.359 1.00 91.56 112 ARG A CA 1
ATOM 852 C C . ARG A 1 112 ? -1.626 6.964 -8.757 1.00 91.56 112 ARG A C 1
ATOM 854 O O . ARG A 1 112 ? -2.219 7.599 -7.896 1.00 91.56 112 ARG A O 1
ATOM 861 N N . ARG A 1 113 ? -1.860 7.152 -10.061 1.00 90.56 113 ARG A N 1
ATOM 862 C CA . ARG A 1 113 ? -2.841 8.121 -10.594 1.00 90.56 113 ARG A CA 1
ATOM 863 C C . ARG A 1 113 ? -4.304 7.781 -10.262 1.00 90.56 113 ARG A C 1
ATOM 865 O O . ARG A 1 113 ? -5.170 8.635 -10.386 1.00 90.56 113 ARG A O 1
ATOM 872 N N . GLU A 1 114 ? -4.576 6.531 -9.904 1.00 89.31 114 GLU A N 1
ATOM 873 C CA . GLU A 1 114 ? -5.904 5.999 -9.586 1.00 89.31 114 GLU A CA 1
ATOM 874 C C . GLU A 1 114 ? -6.105 5.789 -8.083 1.00 89.31 114 GLU A C 1
ATOM 876 O O . GLU A 1 114 ? -7.232 5.550 -7.660 1.00 89.31 114 GLU A O 1
ATOM 881 N N . ALA A 1 115 ? -5.033 5.882 -7.293 1.00 88.25 115 ALA A N 1
ATOM 882 C CA . ALA A 1 115 ? -5.000 5.671 -5.851 1.00 88.25 115 ALA A CA 1
ATOM 883 C C . ALA A 1 115 ? -5.631 6.848 -5.081 1.00 88.25 115 ALA A C 1
ATOM 885 O O . ALA A 1 115 ? -4.979 7.525 -4.287 1.00 88.25 115 ALA A O 1
ATOM 886 N N . THR A 1 116 ? -6.904 7.128 -5.350 1.00 81.81 116 THR A N 1
ATOM 887 C CA . THR A 1 116 ? -7.717 8.119 -4.634 1.00 81.81 116 THR A CA 1
ATOM 888 C C . THR A 1 116 ? -8.321 7.515 -3.366 1.00 81.81 116 THR A C 1
ATOM 890 O O . THR A 1 116 ? -8.260 6.304 -3.168 1.00 81.81 116 THR A O 1
ATOM 893 N N . GLY A 1 117 ? -8.877 8.352 -2.478 1.00 74.31 117 GLY A N 1
ATOM 894 C CA . GLY A 1 117 ? -9.413 7.895 -1.186 1.00 74.31 117 GLY A CA 1
ATOM 895 C C . GLY A 1 117 ? -10.463 6.794 -1.332 1.00 74.31 117 GLY A C 1
ATOM 896 O O . GLY A 1 117 ? -10.437 5.828 -0.597 1.00 74.31 117 GLY A O 1
ATOM 897 N N . ASP A 1 118 ? -11.319 6.880 -2.349 1.00 75.38 118 ASP A N 1
ATOM 898 C CA . ASP A 1 118 ? -12.361 5.870 -2.580 1.00 75.38 118 ASP A CA 1
ATOM 899 C C . ASP A 1 118 ? -11.839 4.579 -3.240 1.00 75.38 118 ASP A C 1
ATOM 901 O O . ASP A 1 118 ? -12.564 3.588 -3.322 1.00 75.38 118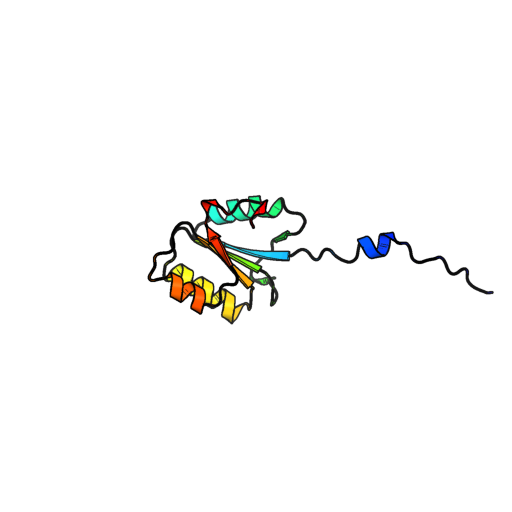 ASP A O 1
ATOM 905 N N . ARG A 1 119 ? -10.612 4.593 -3.781 1.00 78.44 119 ARG A N 1
ATOM 906 C CA . ARG A 1 119 ? -10.011 3.468 -4.521 1.00 78.44 119 ARG A CA 1
ATOM 907 C C . ARG A 1 119 ? -9.041 2.641 -3.661 1.00 78.44 119 ARG A C 1
ATOM 909 O O . ARG A 1 119 ? -8.679 1.544 -4.086 1.00 78.44 119 ARG A O 1
ATOM 916 N N . LEU A 1 120 ? -8.604 3.170 -2.516 1.00 76.62 120 LEU A N 1
ATOM 917 C CA . LEU A 1 120 ? -7.705 2.527 -1.549 1.00 76.62 120 LEU A CA 1
ATOM 918 C C . LEU A 1 120 ? -8.445 2.245 -0.242 1.00 76.62 120 LEU A C 1
ATOM 920 O O . LEU A 1 120 ? -8.313 1.104 0.250 1.00 76.62 120 LEU A O 1
#

pLDDT: mean 85.0, std 15.64, range [39.88, 96.31]

Radius of gyration: 19.0 Å; chains: 1; bounding box: 55×27×60 Å

Sequence (120 aa):
MRASSEPPNPQSATRESRRRISVVIHAQDPISQEGAVGQLRRHPEVALVDESDAQVGDVAVLLADLVDETTLTGLRRLVHDARLRVVLVASLIRRAELLDVIECGVGAIVWRREATGDRL

Foldseek 3Di:
DDDDDDPPDPVVVVPPDLPAQEEEEAEPDVVVRVVVVVLQVVPPSHDYDYLVPAAAAGEYEYEDAEDDPVSLVVLLCCCPVRNYQYEYEYQDYDPVCPVSNVVSVHNYYHYNVRPHSVND

Secondary structure (DSSP, 8-state):
-----PPPPHHHHTTS----EEEEEEESSHHHHHHHHHHHTT-TTEEE--TTT--TT-EEEEEEEE--HHHHHHHHHHHHTS--EEEEEEEE--HHHHHHHHHTT-SEEEEGGG--TTT-